Protein AF-A0A932ILB4-F1 (afdb_monomer_lite)

Structure (mmCIF, N/CA/C/O backbone):
data_AF-A0A932ILB4-F1
#
_entry.id   AF-A0A932ILB4-F1
#
loop_
_atom_site.group_PDB
_atom_site.id
_atom_site.type_symbol
_atom_site.label_atom_id
_atom_site.label_alt_id
_atom_site.label_comp_id
_atom_site.label_asym_id
_atom_site.label_entity_id
_atom_site.label_seq_id
_atom_site.pdbx_PDB_ins_code
_atom_site.Cartn_x
_atom_site.Cartn_y
_atom_site.Cartn_z
_atom_site.occupancy
_atom_site.B_iso_or_equiv
_atom_site.auth_seq_id
_atom_site.auth_comp_id
_atom_site.auth_asym_id
_atom_site.auth_atom_id
_atom_site.pdbx_PDB_model_num
ATOM 1 N N . MET A 1 1 ? -17.707 -10.053 23.486 1.00 58.59 1 MET A N 1
ATOM 2 C CA . MET A 1 1 ? -16.332 -9.648 23.891 1.00 58.59 1 MET A CA 1
ATOM 3 C C . MET A 1 1 ? -16.093 -8.266 23.304 1.00 58.59 1 MET A C 1
ATOM 5 O O . MET A 1 1 ? -16.267 -8.145 22.103 1.00 58.59 1 MET A O 1
ATOM 9 N N . GLN A 1 2 ? -15.778 -7.233 24.096 1.00 75.06 2 GLN A N 1
ATOM 10 C CA . GLN A 1 2 ? -15.621 -5.867 23.562 1.00 75.06 2 GLN A CA 1
ATOM 11 C C . GLN A 1 2 ? -14.167 -5.566 23.194 1.00 75.06 2 GLN A C 1
ATOM 13 O O . GLN A 1 2 ? -13.274 -5.670 24.038 1.00 75.06 2 GLN A O 1
ATOM 18 N N . ILE A 1 3 ? -13.929 -5.155 21.947 1.00 77.31 3 ILE A N 1
ATOM 19 C CA . ILE A 1 3 ? -12.613 -4.700 21.489 1.00 77.31 3 ILE A CA 1
ATOM 20 C C . ILE A 1 3 ? -12.513 -3.195 21.742 1.00 77.31 3 ILE A C 1
ATOM 22 O O . ILE A 1 3 ? -13.054 -2.392 20.989 1.00 77.31 3 ILE A O 1
ATOM 26 N N . THR A 1 4 ? -11.805 -2.806 22.803 1.00 78.06 4 THR A N 1
ATOM 27 C CA . THR A 1 4 ? -11.670 -1.397 23.227 1.00 78.06 4 THR A CA 1
ATOM 28 C C . THR A 1 4 ? -10.401 -0.716 22.713 1.00 78.06 4 THR A C 1
ATOM 30 O O . THR A 1 4 ? -10.268 0.504 22.811 1.00 78.06 4 THR A O 1
ATOM 33 N N . ARG A 1 5 ? -9.452 -1.483 22.161 1.00 80.44 5 ARG A N 1
ATOM 34 C CA . ARG A 1 5 ? -8.220 -0.980 21.540 1.00 80.44 5 ARG A CA 1
ATOM 35 C C . ARG A 1 5 ? -7.854 -1.825 20.330 1.00 80.44 5 ARG A C 1
ATOM 37 O O . ARG A 1 5 ? -7.854 -3.048 20.401 1.00 80.44 5 ARG A O 1
ATOM 44 N N . GLY A 1 6 ? -7.480 -1.161 19.244 1.00 85.81 6 GLY A N 1
ATOM 45 C CA . GLY A 1 6 ? -6.985 -1.808 18.037 1.00 85.81 6 GLY A CA 1
ATOM 46 C C . GLY A 1 6 ? -6.820 -0.813 16.895 1.00 85.81 6 GLY A C 1
ATOM 47 O O . GLY A 1 6 ? -7.000 0.396 17.072 1.00 85.81 6 GLY A O 1
ATOM 48 N N . ARG A 1 7 ? -6.464 -1.332 15.722 1.00 87.75 7 ARG A N 1
ATOM 49 C CA . ARG A 1 7 ? -6.347 -0.551 14.490 1.00 87.75 7 ARG A CA 1
ATOM 50 C C . ARG A 1 7 ? -7.125 -1.240 13.381 1.00 87.75 7 ARG A C 1
ATOM 52 O O . ARG A 1 7 ? -7.111 -2.466 13.296 1.00 87.75 7 ARG A O 1
ATOM 59 N N . LEU A 1 8 ? -7.792 -0.447 12.551 1.00 89.06 8 LEU A N 1
ATOM 60 C CA . LEU A 1 8 ? -8.449 -0.935 11.348 1.00 89.06 8 LEU A CA 1
ATOM 61 C C . LEU A 1 8 ? -7.468 -0.807 10.183 1.00 89.06 8 LEU A C 1
ATOM 63 O O . LEU A 1 8 ? -7.068 0.302 9.819 1.00 89.06 8 LEU A O 1
ATOM 67 N N . LEU A 1 9 ? -7.094 -1.947 9.606 1.00 92.31 9 LEU A N 1
ATOM 68 C CA . LEU A 1 9 ? -6.294 -2.007 8.390 1.00 92.31 9 LEU A CA 1
ATOM 69 C C . LEU A 1 9 ? -7.230 -2.196 7.199 1.00 92.31 9 LEU A C 1
ATOM 71 O O . LEU A 1 9 ? -7.781 -3.277 7.006 1.00 92.31 9 LEU A O 1
ATOM 75 N N . ALA A 1 10 ? -7.414 -1.143 6.409 1.00 92.00 10 ALA A N 1
ATOM 76 C CA . ALA A 1 10 ? -8.140 -1.226 5.149 1.00 92.00 10 ALA A CA 1
ATOM 77 C C . ALA A 1 10 ? -7.121 -1.363 4.017 1.00 92.00 10 ALA A C 1
ATOM 79 O O . ALA A 1 10 ? -6.350 -0.440 3.755 1.00 92.00 10 ALA A O 1
ATOM 80 N N . GLN A 1 11 ? -7.092 -2.527 3.371 1.00 94.00 11 GLN A N 1
ATOM 81 C CA . GLN A 1 11 ? -6.132 -2.829 2.316 1.00 94.00 11 GLN A CA 1
ATOM 82 C C . GLN A 1 11 ? -6.837 -2.973 0.972 1.00 94.00 11 GLN A C 1
ATOM 84 O O . GLN A 1 11 ? -7.858 -3.649 0.861 1.00 94.00 11 GLN A O 1
ATOM 89 N N . ARG A 1 12 ? -6.265 -2.353 -0.060 1.00 93.75 12 ARG A N 1
ATOM 90 C CA . ARG A 1 12 ? -6.692 -2.517 -1.445 1.00 93.75 12 ARG A CA 1
ATOM 91 C C . ARG A 1 12 ? -5.504 -2.911 -2.305 1.00 93.75 12 ARG A C 1
ATOM 93 O O . ARG A 1 12 ? -4.441 -2.299 -2.214 1.00 93.75 12 ARG A O 1
ATOM 100 N N . PHE A 1 13 ? -5.719 -3.915 -3.143 1.00 94.44 13 PHE A N 1
ATOM 101 C CA . PHE A 1 13 ? -4.767 -4.343 -4.156 1.00 94.44 13 PHE A CA 1
ATOM 102 C C . PHE A 1 13 ? -5.154 -3.744 -5.502 1.00 94.44 13 PHE A C 1
ATOM 104 O O . PHE A 1 13 ? -6.339 -3.660 -5.838 1.00 94.44 13 PHE A O 1
ATOM 111 N N . PHE A 1 14 ? -4.145 -3.325 -6.248 1.00 94.06 14 PHE A N 1
ATOM 112 C CA . PHE A 1 14 ? -4.259 -2.919 -7.634 1.00 94.06 14 PHE A CA 1
ATOM 113 C C . PHE A 1 14 ? -3.348 -3.820 -8.451 1.00 94.06 14 PHE A C 1
ATOM 115 O O . PHE A 1 14 ? -2.169 -3.974 -8.126 1.00 94.06 14 PHE A O 1
ATOM 122 N N . ASP A 1 15 ? -3.928 -4.415 -9.482 1.00 93.75 15 ASP A N 1
ATOM 123 C CA . ASP A 1 15 ? -3.198 -5.119 -10.522 1.00 93.75 15 ASP A CA 1
ATOM 124 C C . ASP A 1 15 ? -2.683 -4.070 -11.515 1.00 93.75 15 ASP A C 1
ATOM 126 O O . ASP A 1 15 ? -3.466 -3.292 -12.069 1.00 93.75 15 ASP A O 1
ATOM 130 N N . LEU A 1 16 ? -1.363 -3.980 -11.644 1.00 89.50 16 LEU A N 1
ATOM 131 C CA . LEU A 1 16 ? -0.665 -3.076 -12.553 1.00 89.50 16 LEU A CA 1
ATOM 132 C C . LEU A 1 16 ? -0.246 -3.780 -13.852 1.00 89.50 16 LEU A C 1
ATOM 134 O O . LEU A 1 16 ? 0.435 -3.158 -14.666 1.00 89.50 16 LEU A O 1
ATOM 138 N N . ALA A 1 17 ? -0.692 -5.022 -14.062 1.00 79.25 17 ALA A N 1
ATOM 139 C CA . ALA A 1 17 ? -0.294 -5.908 -15.145 1.00 79.25 17 ALA A CA 1
ATOM 140 C C . ALA A 1 17 ? 1.175 -6.353 -15.038 1.00 79.25 17 ALA A C 1
ATOM 142 O O . ALA A 1 17 ? 1.528 -6.977 -14.048 1.00 79.25 17 ALA A O 1
ATOM 143 N N . ASP A 1 18 ? 1.993 -6.120 -16.064 1.00 83.94 18 ASP A N 1
ATOM 144 C CA . ASP A 1 18 ? 3.323 -6.715 -16.252 1.00 83.94 18 ASP A CA 1
ATOM 145 C C . ASP A 1 18 ? 4.281 -6.623 -15.047 1.00 83.94 18 ASP A C 1
ATOM 147 O O . ASP A 1 18 ? 4.089 -5.875 -14.084 1.00 83.94 18 ASP A O 1
ATOM 151 N N . GLU A 1 19 ? 5.386 -7.365 -15.143 1.00 87.56 19 GLU A N 1
ATOM 152 C CA . GLU A 1 19 ? 6.475 -7.268 -14.178 1.00 87.56 19 GLU A CA 1
ATOM 153 C C . GLU A 1 19 ? 6.969 -5.822 -14.011 1.00 87.56 19 GLU A C 1
ATOM 155 O O . GLU A 1 19 ? 7.153 -5.063 -14.968 1.00 87.56 19 GLU A O 1
ATOM 160 N N . VAL A 1 20 ? 7.230 -5.453 -12.761 1.00 88.94 20 VAL A N 1
ATOM 161 C CA . VAL A 1 20 ? 7.686 -4.123 -12.373 1.00 88.94 20 VAL A CA 1
ATOM 162 C C . VAL A 1 20 ? 9.164 -4.171 -12.009 1.00 88.94 20 VAL A C 1
ATOM 164 O O . VAL A 1 20 ? 9.585 -4.873 -11.089 1.00 88.94 20 VAL A O 1
ATOM 167 N N . ASP A 1 21 ? 9.952 -3.336 -12.684 1.00 90.69 21 ASP A N 1
ATOM 168 C CA . ASP A 1 21 ? 11.334 -3.049 -12.305 1.00 90.69 21 ASP A CA 1
ATOM 169 C C . ASP A 1 21 ? 11.361 -2.154 -11.053 1.00 90.69 21 ASP A C 1
ATOM 171 O O . ASP A 1 21 ? 11.136 -0.938 -11.112 1.00 90.69 21 ASP A O 1
ATOM 175 N N . LEU A 1 22 ? 11.614 -2.781 -9.901 1.00 89.50 22 LEU A N 1
ATOM 176 C CA . LEU A 1 22 ? 11.630 -2.108 -8.603 1.00 89.50 22 LEU A CA 1
ATOM 177 C C . LEU A 1 22 ? 12.774 -1.095 -8.469 1.00 89.50 22 LEU A C 1
ATOM 179 O O . LEU A 1 22 ? 12.565 -0.054 -7.846 1.00 89.50 22 LEU A O 1
ATOM 183 N N . ASP A 1 23 ? 13.940 -1.350 -9.067 1.00 90.50 23 ASP A N 1
ATOM 184 C CA . ASP A 1 23 ? 15.092 -0.444 -8.979 1.00 90.50 23 ASP A CA 1
ATOM 185 C C . ASP A 1 23 ? 14.814 0.838 -9.780 1.00 90.50 23 ASP A C 1
ATOM 187 O O . ASP A 1 23 ? 15.073 1.957 -9.325 1.00 90.50 23 ASP A O 1
ATOM 191 N N . ARG A 1 24 ? 14.190 0.696 -10.957 1.00 90.00 24 ARG A N 1
ATOM 192 C CA . ARG A 1 24 ? 13.736 1.839 -11.757 1.00 90.00 24 ARG A CA 1
ATOM 193 C C . ARG A 1 24 ? 12.624 2.625 -11.062 1.00 90.00 24 ARG A C 1
ATOM 195 O O . ARG A 1 24 ? 12.646 3.858 -11.093 1.00 90.00 24 ARG A O 1
ATOM 202 N N . ALA A 1 25 ? 11.660 1.946 -10.440 1.00 89.19 25 ALA A N 1
ATOM 203 C CA . ALA A 1 25 ? 10.599 2.598 -9.674 1.00 89.19 25 ALA A CA 1
ATOM 204 C C . ALA A 1 25 ? 11.165 3.383 -8.476 1.00 89.19 25 ALA A C 1
ATOM 206 O O . ALA A 1 25 ? 10.768 4.526 -8.239 1.00 89.19 25 ALA A O 1
ATOM 207 N N . GLU A 1 26 ? 12.136 2.805 -7.765 1.00 88.25 26 GLU A N 1
ATOM 208 C CA . GLU A 1 26 ? 12.850 3.463 -6.672 1.00 88.25 26 GLU A CA 1
ATOM 209 C C . GLU A 1 26 ? 13.576 4.722 -7.167 1.00 88.25 26 GLU A C 1
ATOM 211 O O . GLU A 1 26 ? 13.396 5.795 -6.586 1.00 88.25 26 GLU A O 1
ATOM 216 N N . ALA A 1 27 ? 14.312 4.641 -8.279 1.00 88.44 27 ALA A N 1
ATOM 217 C CA . ALA A 1 27 ? 14.999 5.791 -8.868 1.00 88.44 27 ALA A CA 1
ATOM 218 C C . ALA A 1 27 ? 14.033 6.926 -9.266 1.00 88.44 27 ALA A C 1
ATOM 220 O O . ALA A 1 27 ? 14.290 8.098 -8.974 1.00 88.44 27 ALA A O 1
ATOM 221 N N . LEU A 1 28 ? 12.892 6.590 -9.883 1.00 87.94 28 LEU A N 1
ATOM 222 C CA . LEU A 1 28 ? 11.861 7.566 -10.252 1.00 87.94 28 LEU A CA 1
ATOM 223 C C . LEU A 1 28 ? 11.279 8.272 -9.022 1.00 87.94 28 LEU A C 1
ATOM 225 O O . LEU A 1 28 ? 11.149 9.497 -9.024 1.00 87.94 28 LEU A O 1
ATOM 229 N N . LEU A 1 29 ? 10.984 7.535 -7.950 1.00 81.06 29 LEU A N 1
ATOM 230 C CA . LEU A 1 29 ? 10.460 8.116 -6.712 1.00 81.06 29 LEU A CA 1
ATOM 231 C C . LEU A 1 29 ? 11.462 9.065 -6.047 1.00 81.06 29 LEU A C 1
ATOM 233 O O . LEU A 1 29 ? 11.078 10.161 -5.636 1.00 81.06 29 LEU A O 1
ATOM 237 N N . HIS A 1 30 ? 12.742 8.688 -6.001 1.00 80.75 30 HIS A N 1
ATOM 238 C CA . HIS A 1 30 ? 13.806 9.541 -5.465 1.00 80.75 30 HIS A CA 1
ATOM 239 C C . HIS A 1 30 ? 13.986 10.835 -6.273 1.00 80.75 30 HIS A C 1
ATOM 241 O O . HIS A 1 30 ? 14.331 11.870 -5.704 1.00 80.75 30 HIS A O 1
ATOM 247 N N . SER A 1 31 ? 13.718 10.801 -7.582 1.00 78.56 31 SER A N 1
ATOM 248 C CA . SER A 1 31 ? 13.778 11.989 -8.443 1.00 78.56 31 SER A CA 1
ATOM 249 C C . SER A 1 31 ? 12.567 12.925 -8.298 1.00 78.56 31 SER A C 1
ATOM 251 O O . SER A 1 31 ? 12.664 14.107 -8.627 1.00 78.56 31 SER A O 1
ATOM 253 N N . ALA A 1 32 ? 11.430 12.421 -7.799 1.00 67.88 32 ALA A N 1
ATOM 254 C CA . ALA A 1 32 ? 10.141 13.101 -7.884 1.00 67.88 32 ALA A CA 1
ATOM 255 C C . ALA A 1 32 ? 9.727 13.922 -6.644 1.00 67.88 32 ALA A C 1
ATOM 257 O O . ALA A 1 32 ? 8.908 14.826 -6.811 1.00 67.88 32 ALA A O 1
ATOM 258 N N . SER A 1 33 ? 10.203 13.664 -5.410 1.00 50.50 33 SER A N 1
ATOM 259 C CA . SER A 1 33 ? 9.762 14.423 -4.209 1.00 50.50 33 SER A CA 1
ATOM 260 C C . SER A 1 33 ? 10.613 14.264 -2.926 1.00 50.50 33 SER A C 1
ATOM 262 O O . SER A 1 33 ? 11.250 13.244 -2.695 1.00 50.50 33 SER A O 1
ATOM 264 N N . ARG A 1 34 ? 10.550 15.312 -2.074 1.00 49.66 34 ARG A N 1
ATOM 265 C CA . ARG A 1 34 ? 11.079 15.507 -0.691 1.00 49.66 34 ARG A CA 1
ATOM 266 C C . ARG A 1 34 ? 10.828 14.320 0.276 1.00 49.66 34 ARG A C 1
ATOM 268 O O . ARG A 1 34 ? 9.910 13.542 0.045 1.00 49.66 34 ARG A O 1
ATOM 275 N N . PRO A 1 35 ? 11.596 14.192 1.385 1.00 45.34 35 PRO A N 1
ATOM 276 C CA . PRO A 1 35 ? 12.042 12.909 1.931 1.00 45.34 35 PRO A CA 1
ATOM 277 C C . PRO A 1 35 ? 10.895 12.046 2.468 1.00 45.34 35 PRO A C 1
ATOM 279 O O . PRO A 1 35 ? 10.448 12.221 3.602 1.00 45.34 35 PRO A O 1
ATOM 282 N N . SER A 1 36 ? 10.464 11.060 1.683 1.00 50.09 36 SER A N 1
ATOM 283 C CA . SER A 1 36 ? 9.770 9.888 2.208 1.00 50.09 36 SER A CA 1
ATOM 284 C C . SER A 1 36 ? 10.810 8.921 2.770 1.00 50.09 36 SER A C 1
ATOM 286 O O . SER A 1 36 ? 11.763 8.556 2.084 1.00 50.09 36 SER A O 1
ATOM 288 N N . ARG A 1 37 ? 10.663 8.514 4.035 1.00 51.88 37 ARG A N 1
ATOM 289 C CA . ARG A 1 37 ? 11.531 7.486 4.621 1.00 51.88 37 ARG A CA 1
ATOM 290 C C . ARG A 1 37 ? 11.159 6.129 4.033 1.00 51.88 37 ARG A C 1
ATOM 292 O O . ARG A 1 37 ? 10.076 5.619 4.306 1.00 51.88 37 ARG A O 1
ATOM 299 N N . PHE A 1 38 ? 12.073 5.569 3.252 1.00 53.59 38 PHE A N 1
ATOM 300 C CA . PHE A 1 38 ? 12.020 4.192 2.783 1.00 53.59 38 PHE A CA 1
ATOM 301 C C . PHE A 1 38 ? 12.604 3.265 3.850 1.00 53.59 38 PHE A C 1
ATOM 303 O O . PHE A 1 38 ? 13.644 3.557 4.443 1.00 53.59 38 PHE A O 1
ATOM 310 N N . VAL A 1 39 ? 11.951 2.130 4.081 1.00 57.66 39 VAL A N 1
ATOM 311 C CA . VAL A 1 39 ? 12.522 1.006 4.826 1.00 57.66 39 VAL A CA 1
ATOM 312 C C . VAL A 1 39 ? 12.247 -0.240 3.998 1.00 57.66 39 VAL A C 1
ATOM 314 O O . VAL A 1 39 ? 11.093 -0.573 3.753 1.00 57.66 39 VAL A O 1
ATOM 317 N N . ARG A 1 40 ? 13.295 -0.949 3.562 1.00 55.75 40 ARG A N 1
ATOM 318 C CA . ARG A 1 40 ? 13.128 -2.319 3.061 1.00 55.75 40 ARG A CA 1
ATOM 319 C C . ARG A 1 40 ? 12.638 -3.167 4.230 1.00 55.75 40 ARG A C 1
ATOM 321 O O . ARG A 1 40 ? 13.410 -3.453 5.148 1.00 55.75 40 ARG A O 1
ATOM 328 N N . ALA A 1 41 ? 11.361 -3.538 4.234 1.00 53.25 41 ALA A N 1
ATOM 329 C CA . ALA A 1 41 ? 10.845 -4.440 5.247 1.00 53.25 41 ALA A CA 1
ATOM 330 C C . ALA A 1 41 ? 11.533 -5.802 5.112 1.00 53.25 41 ALA A C 1
ATOM 332 O O . ALA A 1 41 ? 11.518 -6.439 4.060 1.00 53.25 41 ALA A O 1
ATOM 333 N N . ALA A 1 42 ? 12.134 -6.263 6.200 1.00 58.03 42 ALA A N 1
ATOM 334 C CA . ALA A 1 42 ? 12.636 -7.621 6.322 1.00 58.03 42 ALA A CA 1
ATOM 335 C C . ALA A 1 42 ? 12.136 -8.212 7.643 1.00 58.03 42 ALA A C 1
ATOM 337 O O . ALA A 1 42 ? 12.110 -7.488 8.640 1.00 58.03 42 ALA A O 1
ATOM 338 N N . ARG A 1 43 ? 11.846 -9.532 7.671 1.00 50.25 43 ARG A N 1
ATOM 339 C CA . ARG A 1 43 ? 12.643 -10.502 8.474 1.00 50.25 43 ARG A CA 1
ATOM 340 C C . ARG A 1 43 ? 12.117 -11.946 8.638 1.00 50.25 43 ARG A C 1
ATOM 342 O O . ARG A 1 43 ? 12.861 -12.722 9.222 1.00 50.25 43 ARG A O 1
ATOM 349 N N . GLN A 1 44 ? 10.953 -12.380 8.130 1.00 56.22 44 GLN A N 1
ATOM 350 C CA . GLN A 1 44 ? 10.493 -13.779 8.372 1.00 56.22 44 GLN A CA 1
ATOM 351 C C . GLN A 1 44 ? 9.993 -14.584 7.159 1.00 56.22 44 GLN A C 1
ATOM 353 O O . GLN A 1 44 ? 9.872 -15.800 7.257 1.00 56.22 44 GLN A O 1
ATOM 358 N N . ILE A 1 45 ? 9.799 -13.957 5.998 1.00 55.91 45 ILE A N 1
ATOM 359 C CA . ILE A 1 45 ? 9.490 -14.644 4.735 1.00 55.91 45 ILE A CA 1
ATOM 360 C C . ILE A 1 45 ? 10.629 -14.314 3.771 1.00 55.91 45 ILE A C 1
ATOM 362 O O . ILE A 1 45 ? 10.903 -13.138 3.529 1.00 55.91 45 ILE A O 1
ATOM 366 N N . ARG A 1 46 ? 11.340 -15.330 3.257 1.00 56.16 46 ARG A N 1
ATOM 367 C CA . ARG A 1 46 ? 12.361 -15.126 2.217 1.00 56.16 46 ARG A CA 1
ATOM 368 C C . ARG A 1 46 ? 11.657 -14.829 0.897 1.00 56.16 46 ARG A C 1
ATOM 370 O O . ARG A 1 46 ? 11.398 -15.734 0.114 1.00 56.16 46 ARG A O 1
ATOM 377 N N . MET A 1 47 ? 11.331 -13.563 0.672 1.00 63.41 47 MET A N 1
ATOM 378 C CA . MET A 1 47 ? 10.970 -13.081 -0.657 1.00 63.41 47 MET A CA 1
ATOM 379 C C . MET A 1 47 ? 12.264 -12.811 -1.445 1.00 63.41 47 MET A C 1
ATOM 381 O O . MET A 1 47 ? 13.166 -12.182 -0.885 1.00 63.41 47 MET A O 1
ATOM 385 N N . PRO A 1 48 ? 12.389 -13.284 -2.701 1.00 68.50 48 PRO A N 1
ATOM 386 C CA . PRO A 1 48 ? 13.584 -13.070 -3.525 1.00 68.50 48 PRO A CA 1
ATOM 387 C C . PRO A 1 48 ? 13.911 -11.586 -3.715 1.00 68.50 48 PRO A C 1
ATOM 389 O O . PRO A 1 48 ? 15.074 -11.193 -3.634 1.00 68.50 48 PRO A O 1
ATOM 392 N N . ARG A 1 49 ? 12.875 -1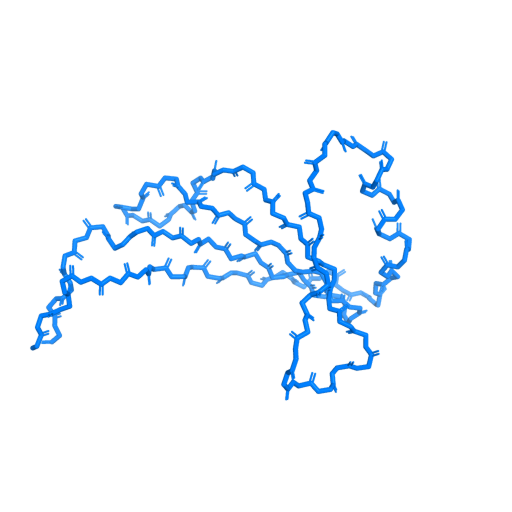0.759 -3.898 1.00 78.56 49 ARG A N 1
ATOM 393 C CA . ARG A 1 49 ? 12.951 -9.299 -3.872 1.00 78.56 49 ARG A CA 1
ATOM 394 C C . ARG A 1 49 ? 11.879 -8.763 -2.922 1.00 78.56 49 ARG A C 1
ATOM 396 O O . ARG A 1 49 ? 10.701 -9.051 -3.122 1.00 78.56 49 ARG A O 1
ATOM 403 N N . PRO A 1 50 ? 12.250 -8.044 -1.851 1.00 83.56 50 PRO A N 1
ATOM 404 C CA . PRO A 1 50 ? 11.263 -7.395 -1.000 1.00 83.56 50 PRO A CA 1
ATOM 405 C C . PRO A 1 50 ? 10.544 -6.290 -1.790 1.00 83.56 50 PRO A C 1
ATOM 407 O O . PRO A 1 50 ? 11.173 -5.656 -2.641 1.00 83.56 50 PRO A O 1
ATOM 410 N N . PRO A 1 51 ? 9.257 -6.028 -1.506 1.00 89.69 51 PRO A N 1
ATOM 411 C CA . PRO A 1 51 ? 8.534 -4.954 -2.167 1.00 89.69 51 PRO A CA 1
ATOM 412 C C . PRO A 1 51 ? 9.147 -3.593 -1.838 1.00 89.69 51 PRO A C 1
ATOM 414 O O . PRO A 1 51 ? 9.700 -3.380 -0.753 1.00 89.69 51 PRO A O 1
ATOM 417 N N . LEU A 1 52 ? 8.984 -2.651 -2.759 1.00 90.62 52 LEU A N 1
ATOM 418 C CA . LEU A 1 52 ? 9.297 -1.253 -2.510 1.00 90.62 52 LEU A CA 1
ATOM 419 C C . LEU A 1 52 ? 8.19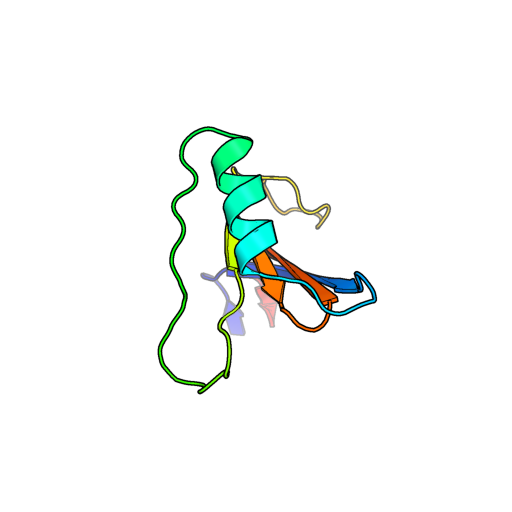6 -0.647 -1.631 1.00 90.62 52 LEU A C 1
ATOM 421 O O . LEU A 1 52 ? 7.020 -0.677 -1.997 1.00 90.62 52 LEU A O 1
ATOM 425 N N . GLU A 1 53 ? 8.566 -0.117 -0.464 1.00 91.62 53 GLU A N 1
ATOM 426 C CA . GLU A 1 53 ? 7.621 0.454 0.502 1.00 91.62 53 GLU A CA 1
ATOM 427 C C . GLU A 1 53 ? 7.672 1.982 0.519 1.00 91.62 53 GLU A C 1
ATOM 429 O O . GLU A 1 53 ? 8.735 2.575 0.685 1.00 91.62 53 GLU A O 1
ATOM 434 N N . LEU A 1 54 ? 6.510 2.625 0.433 1.00 89.38 54 LEU A N 1
ATOM 435 C CA . LEU A 1 54 ? 6.361 4.072 0.513 1.00 89.38 54 LEU A CA 1
ATOM 436 C C . LEU A 1 54 ? 5.304 4.434 1.555 1.00 89.38 54 LEU A 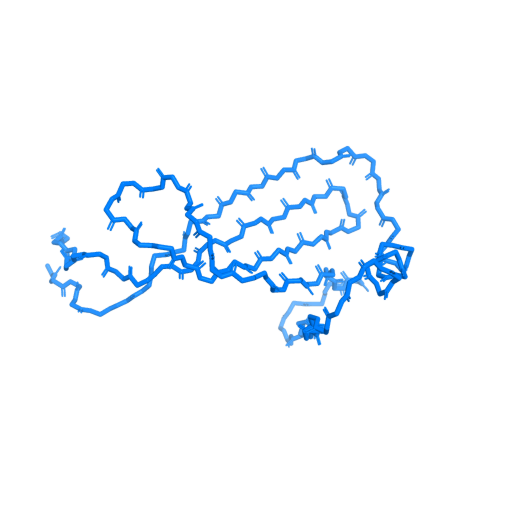C 1
ATOM 438 O O . LEU A 1 54 ? 4.159 3.992 1.475 1.00 89.38 54 LEU A O 1
ATOM 442 N N . THR A 1 55 ? 5.669 5.288 2.511 1.00 90.50 55 THR A N 1
ATOM 443 C CA . THR A 1 55 ? 4.697 5.894 3.430 1.00 90.50 55 THR A CA 1
ATOM 444 C C . THR A 1 55 ? 4.254 7.243 2.883 1.00 90.50 55 THR A C 1
ATOM 446 O O . THR A 1 55 ? 5.087 8.102 2.589 1.00 90.50 55 THR A O 1
ATOM 449 N N . LEU A 1 56 ? 2.944 7.443 2.765 1.00 88.38 56 LEU A N 1
ATOM 450 C CA . LEU A 1 56 ? 2.356 8.720 2.371 1.00 88.38 56 LEU A CA 1
ATOM 451 C C . LEU A 1 56 ? 1.812 9.459 3.605 1.00 88.38 56 LEU A C 1
ATOM 453 O O . LEU A 1 56 ? 1.462 8.817 4.602 1.00 88.38 56 LEU A O 1
ATOM 457 N N . PRO A 1 57 ? 1.682 10.799 3.543 1.00 88.19 57 PRO A N 1
ATOM 458 C CA . PRO A 1 57 ? 0.952 11.558 4.554 1.00 88.19 57 PRO A CA 1
ATOM 459 C C . PRO A 1 57 ? -0.471 11.013 4.755 1.00 88.19 57 PRO A C 1
ATOM 461 O O . PRO A 1 57 ? -1.014 10.417 3.819 1.00 88.19 57 PRO A O 1
ATOM 464 N N . PRO A 1 58 ? -1.099 11.239 5.924 1.00 90.75 58 PRO A N 1
ATOM 465 C CA . PRO A 1 58 ? -2.428 10.714 6.201 1.00 90.75 58 PRO A CA 1
ATOM 466 C C . PRO A 1 58 ? -3.465 11.083 5.134 1.00 90.75 58 PRO A C 1
ATOM 468 O O . PRO A 1 58 ? -3.550 12.236 4.706 1.00 90.75 58 PRO A O 1
ATOM 471 N N . ARG A 1 59 ? -4.260 10.100 4.697 1.00 91.44 59 ARG A N 1
ATOM 472 C CA . ARG A 1 59 ? -5.291 10.261 3.654 1.00 91.44 59 ARG A CA 1
ATOM 473 C C . ARG A 1 59 ? -6.598 9.608 4.090 1.00 91.44 59 ARG A C 1
ATOM 475 O O . ARG A 1 59 ? -6.613 8.712 4.935 1.00 91.44 59 ARG A O 1
ATOM 482 N N . THR A 1 60 ? -7.704 10.053 3.504 1.00 91.69 60 THR A N 1
ATOM 483 C CA . THR A 1 60 ? -9.009 9.407 3.670 1.00 91.69 60 THR A CA 1
ATOM 484 C C . THR A 1 60 ? -9.059 8.116 2.848 1.00 91.69 60 THR A C 1
ATOM 486 O O . THR A 1 60 ? -8.592 8.078 1.712 1.00 91.69 60 THR A O 1
ATOM 489 N N . SER A 1 61 ? -9.610 7.048 3.428 1.00 89.12 61 SER A N 1
ATOM 490 C CA . SER A 1 61 ? -9.738 5.733 2.775 1.00 89.12 61 SER A CA 1
ATOM 491 C C . SER A 1 61 ? -11.094 5.510 2.107 1.00 89.12 61 SER A C 1
ATOM 493 O O . SER A 1 61 ? -11.272 4.532 1.387 1.00 89.12 61 SER A O 1
ATOM 495 N N . GLY A 1 62 ? -12.067 6.387 2.377 1.00 87.50 62 GLY A N 1
ATOM 496 C CA . GLY A 1 62 ? -13.466 6.183 2.000 1.00 87.50 62 GLY A CA 1
ATOM 497 C C . GLY A 1 62 ? -14.211 5.190 2.899 1.00 87.50 62 GLY A C 1
ATOM 498 O O . GLY A 1 62 ? -15.406 4.990 2.702 1.00 87.50 62 GLY A O 1
ATOM 499 N N . VAL A 1 63 ? -13.547 4.597 3.900 1.00 86.00 63 VAL A N 1
ATOM 500 C CA . VAL A 1 63 ? -14.216 3.771 4.911 1.00 86.00 63 VAL A CA 1
ATOM 501 C C . VAL A 1 63 ? -15.043 4.684 5.826 1.00 86.00 63 VAL A C 1
ATOM 503 O O . VAL A 1 63 ? -14.484 5.627 6.399 1.00 86.00 63 VAL A O 1
ATOM 506 N N . PRO A 1 64 ? -16.360 4.444 5.978 1.00 85.81 64 PRO A N 1
ATOM 507 C CA . PRO A 1 64 ? -17.205 5.255 6.846 1.00 85.81 64 PRO A CA 1
ATOM 508 C C . PRO A 1 64 ? -16.675 5.298 8.279 1.00 85.81 64 PRO A C 1
ATOM 510 O O . PRO A 1 64 ? -16.160 4.305 8.784 1.00 85.81 64 PRO A O 1
ATOM 513 N N . GLN A 1 65 ? -16.834 6.447 8.939 1.00 85.75 65 GLN A N 1
ATOM 514 C CA . GLN A 1 65 ? -16.460 6.669 10.346 1.00 85.75 65 GLN A CA 1
ATOM 515 C C . GLN A 1 65 ? -14.949 6.607 10.640 1.00 85.75 65 GLN A C 1
ATOM 517 O O . GLN A 1 65 ? -14.542 6.882 11.765 1.00 85.75 65 GLN A O 1
ATOM 522 N N . CYS A 1 66 ? -14.095 6.337 9.650 1.00 87.50 66 CYS A N 1
ATOM 523 C CA . CYS A 1 66 ? -12.646 6.386 9.810 1.00 87.50 66 CYS A CA 1
ATOM 524 C C . CYS A 1 66 ? -12.087 7.777 9.478 1.00 87.50 66 CYS A C 1
ATOM 526 O O . CYS A 1 66 ? -12.247 8.285 8.368 1.00 87.50 66 CYS A O 1
ATOM 528 N N . ALA A 1 67 ? -11.365 8.377 10.430 1.00 87.75 67 ALA A N 1
ATOM 529 C CA . ALA A 1 67 ? -10.560 9.573 10.178 1.00 87.75 67 ALA A CA 1
ATOM 530 C C . ALA A 1 67 ? -9.416 9.279 9.189 1.00 87.75 67 ALA A C 1
ATOM 532 O O . ALA A 1 67 ? -9.077 8.118 8.953 1.00 87.75 67 ALA A O 1
ATOM 533 N N . ALA A 1 68 ? -8.781 10.318 8.636 1.00 90.62 68 ALA A N 1
ATOM 534 C CA . ALA A 1 68 ? -7.593 10.139 7.801 1.00 90.62 68 ALA A CA 1
ATOM 535 C C . ALA A 1 68 ? -6.525 9.317 8.546 1.00 90.62 68 ALA A C 1
ATOM 537 O O . ALA A 1 68 ? -6.220 9.584 9.708 1.00 90.62 68 ALA A O 1
ATOM 538 N N . GLY A 1 69 ? -5.997 8.293 7.881 1.00 89.88 69 GLY A N 1
ATOM 539 C CA . GLY A 1 69 ? -5.047 7.343 8.459 1.00 89.88 69 GLY A CA 1
ATOM 540 C C . GLY A 1 69 ? -3.719 7.367 7.722 1.00 89.88 69 GLY A C 1
ATOM 541 O O . GLY A 1 69 ? -3.652 7.814 6.576 1.00 89.88 69 GLY A O 1
ATOM 542 N N . GLU A 1 70 ? -2.668 6.875 8.376 1.00 92.50 70 GLU A N 1
ATOM 543 C CA . GLU A 1 70 ? -1.369 6.645 7.736 1.00 92.50 70 GLU A CA 1
ATOM 544 C C . GLU A 1 70 ? -1.539 5.679 6.563 1.00 92.50 70 GLU A C 1
ATOM 546 O O . GLU A 1 70 ? -2.279 4.695 6.670 1.00 92.50 70 GLU A O 1
ATOM 551 N N . VAL A 1 71 ? -0.859 5.957 5.452 1.00 94.31 71 VAL A N 1
ATOM 552 C CA . VAL A 1 71 ? -0.951 5.126 4.252 1.00 94.31 71 VAL A CA 1
ATOM 553 C C . VAL A 1 71 ? 0.398 4.510 3.958 1.00 94.31 71 VAL A C 1
ATOM 555 O O . VAL A 1 71 ? 1.388 5.219 3.780 1.00 94.31 71 VAL A O 1
ATOM 558 N N . LEU A 1 72 ? 0.409 3.188 3.867 1.00 94.44 72 LEU A N 1
ATOM 559 C CA . LEU A 1 72 ? 1.555 2.406 3.449 1.00 94.44 72 LEU A CA 1
ATOM 560 C C . LEU A 1 72 ? 1.267 1.788 2.087 1.00 94.44 72 LEU A C 1
ATOM 562 O O . LEU A 1 72 ? 0.297 1.050 1.917 1.00 94.44 72 LEU A O 1
ATOM 566 N N . VAL A 1 73 ? 2.124 2.093 1.127 1.00 93.75 73 VAL A N 1
ATOM 567 C CA . VAL A 1 73 ? 2.071 1.573 -0.232 1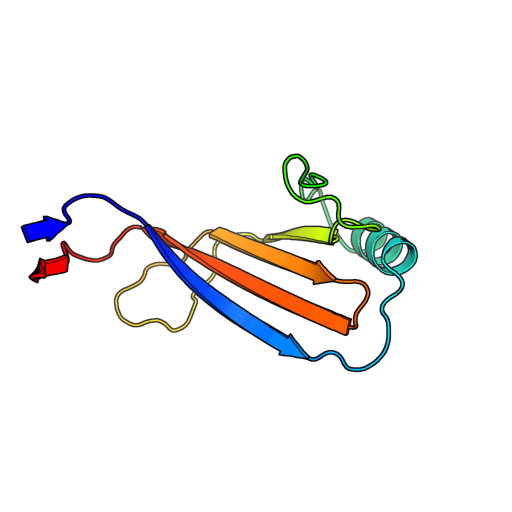.00 93.75 73 VAL A CA 1
ATOM 568 C C . VAL A 1 73 ? 3.204 0.574 -0.407 1.00 93.75 73 VAL A C 1
ATOM 570 O O . VAL A 1 73 ? 4.341 0.865 -0.045 1.00 93.75 73 VAL A O 1
ATOM 573 N N . ARG A 1 74 ? 2.897 -0.601 -0.952 1.00 93.62 74 ARG A N 1
ATOM 574 C CA . ARG A 1 74 ? 3.869 -1.637 -1.306 1.00 93.62 74 ARG A CA 1
ATOM 575 C C . ARG A 1 74 ? 3.751 -1.954 -2.783 1.00 93.62 74 ARG A C 1
ATOM 577 O O . ARG A 1 74 ? 2.666 -2.317 -3.228 1.00 93.62 74 ARG A O 1
ATOM 584 N N . LEU A 1 75 ? 4.849 -1.827 -3.511 1.00 92.69 75 LEU A N 1
ATOM 585 C CA . LEU A 1 75 ? 4.952 -2.204 -4.914 1.00 92.69 75 LEU A CA 1
ATOM 586 C C . LEU A 1 75 ? 5.757 -3.496 -5.023 1.00 92.69 75 LEU A C 1
ATOM 588 O O . LEU A 1 75 ? 6.876 -3.579 -4.516 1.00 92.69 75 LEU A O 1
ATOM 592 N N . TYR A 1 76 ? 5.167 -4.495 -5.661 1.00 91.69 76 TYR A N 1
ATOM 593 C CA . TYR A 1 76 ? 5.763 -5.804 -5.889 1.00 91.69 76 TYR A CA 1
ATOM 594 C C . TYR A 1 76 ? 6.246 -5.907 -7.336 1.00 91.69 76 TYR A C 1
ATOM 596 O O . TYR A 1 76 ? 5.651 -5.315 -8.235 1.00 91.69 76 TYR A O 1
ATOM 604 N N . ASP A 1 77 ? 7.306 -6.681 -7.557 1.00 90.75 77 ASP A N 1
ATOM 605 C CA . ASP A 1 77 ? 7.878 -6.934 -8.885 1.00 90.75 77 ASP A CA 1
ATOM 606 C C . ASP A 1 77 ? 6.950 -7.748 -9.794 1.00 90.75 77 ASP A C 1
ATOM 608 O O . ASP A 1 77 ? 7.054 -7.659 -11.008 1.00 90.75 77 ASP A O 1
ATOM 612 N N . VAL A 1 78 ? 5.985 -8.467 -9.223 1.00 90.81 78 VAL A N 1
ATOM 613 C CA . VAL A 1 78 ? 4.927 -9.189 -9.952 1.00 90.81 78 VAL A CA 1
ATOM 614 C C . VAL A 1 78 ? 3.780 -8.295 -10.448 1.00 90.81 78 VAL A C 1
ATOM 616 O O . VAL A 1 78 ? 2.684 -8.794 -10.679 1.00 90.81 78 VAL A O 1
ATOM 619 N N . GLY A 1 79 ? 3.978 -6.976 -10.534 1.00 91.62 79 GLY A N 1
ATOM 620 C CA . GLY A 1 79 ? 2.949 -6.078 -11.068 1.00 91.62 79 GLY A CA 1
ATOM 621 C C . GLY A 1 79 ? 1.794 -5.793 -10.113 1.00 91.62 79 GLY A C 1
ATOM 622 O O . GLY A 1 79 ? 0.691 -5.472 -10.538 1.00 91.62 79 GLY A O 1
ATOM 623 N N . VAL A 1 80 ? 2.017 -5.878 -8.800 1.00 94.25 80 VAL A N 1
ATOM 624 C CA . VAL A 1 80 ? 0.971 -5.622 -7.797 1.00 94.25 80 VAL A CA 1
ATOM 625 C C . VAL A 1 80 ? 1.317 -4.406 -6.952 1.00 94.25 80 VAL A C 1
ATOM 627 O O . VAL A 1 80 ? 2.438 -4.261 -6.467 1.00 94.25 80 VAL A O 1
ATOM 630 N N . LEU A 1 81 ? 0.321 -3.558 -6.701 1.00 94.75 81 LEU A N 1
ATOM 631 C CA . LEU A 1 81 ? 0.390 -2.472 -5.730 1.00 94.75 81 LEU A CA 1
ATOM 632 C C . LEU A 1 81 ? -0.590 -2.736 -4.589 1.00 94.75 81 LEU A C 1
ATOM 634 O O . LEU A 1 81 ? -1.799 -2.807 -4.799 1.00 94.75 81 LEU A O 1
ATOM 638 N N . ALA A 1 82 ? -0.090 -2.827 -3.364 1.00 95.25 82 ALA A N 1
ATOM 639 C CA . ALA A 1 82 ? -0.924 -2.894 -2.173 1.00 95.25 82 ALA A CA 1
ATOM 640 C C . ALA A 1 82 ? -0.919 -1.545 -1.453 1.00 95.25 82 ALA A C 1
ATOM 642 O O . ALA A 1 82 ? 0.121 -1.075 -0.998 1.00 95.25 82 ALA A O 1
ATOM 643 N N . VAL A 1 83 ? -2.094 -0.941 -1.301 1.00 95.31 83 VAL A N 1
ATOM 644 C CA . VAL A 1 83 ? -2.296 0.288 -0.527 1.00 95.31 83 VAL A CA 1
ATOM 645 C C . VAL A 1 83 ? -3.003 -0.081 0.766 1.00 95.31 83 VAL A C 1
ATOM 647 O O . VAL A 1 83 ? -4.098 -0.637 0.746 1.00 95.31 83 VAL A O 1
ATOM 650 N N . THR A 1 84 ? -2.371 0.217 1.895 1.00 95.81 84 THR A N 1
ATOM 651 C CA . THR A 1 84 ? -2.894 -0.070 3.231 1.00 95.81 84 THR A CA 1
ATOM 652 C C . THR A 1 84 ? -3.132 1.233 3.967 1.00 95.81 84 THR A C 1
ATOM 654 O O . THR A 1 84 ? -2.197 2.001 4.181 1.00 95.81 84 THR A O 1
ATOM 657 N N . PHE A 1 85 ? -4.369 1.460 4.390 1.00 95.06 85 PHE A N 1
ATOM 658 C CA . PHE A 1 85 ? -4.725 2.534 5.303 1.00 95.06 85 PHE A CA 1
ATOM 659 C C . PHE A 1 85 ? -4.759 1.995 6.724 1.00 95.06 85 PHE A C 1
ATOM 661 O O . PHE A 1 85 ? -5.389 0.971 6.996 1.00 95.06 85 PHE A O 1
ATOM 668 N N . ASN A 1 86 ? -4.088 2.698 7.628 1.00 93.06 86 ASN A N 1
ATOM 669 C CA . ASN A 1 86 ? -3.980 2.319 9.022 1.00 93.06 86 ASN A CA 1
ATOM 670 C C . ASN A 1 86 ? -4.731 3.310 9.917 1.00 93.06 86 ASN A C 1
ATOM 672 O O . ASN A 1 86 ? -4.173 4.321 10.358 1.00 93.06 86 ASN A O 1
ATOM 676 N N . HIS A 1 87 ? -5.994 3.003 10.205 1.00 89.44 87 HIS A N 1
ATOM 677 C CA . HIS A 1 87 ? -6.862 3.852 11.015 1.00 89.44 87 HIS A CA 1
ATOM 678 C C . HIS A 1 87 ? -6.848 3.440 12.491 1.00 89.44 87 HIS A C 1
ATOM 680 O O . HIS A 1 87 ? -6.766 2.247 12.803 1.00 89.44 87 HIS A O 1
ATOM 686 N N . PRO A 1 88 ? -6.984 4.397 13.426 1.00 85.44 88 PRO A N 1
ATOM 687 C CA . PRO A 1 88 ? -7.446 4.053 14.766 1.00 85.44 88 PRO A CA 1
ATOM 688 C C . PRO A 1 88 ? -8.838 3.405 14.681 1.00 85.44 88 PRO A C 1
ATOM 690 O O . PRO A 1 88 ? -9.607 3.716 13.767 1.00 85.44 88 PRO A O 1
ATOM 693 N N . LEU A 1 89 ? -9.168 2.509 15.620 1.00 85.06 89 LEU A N 1
ATOM 694 C CA . LEU A 1 89 ? -10.537 1.996 15.729 1.00 85.06 89 LEU A CA 1
ATOM 695 C C . LEU A 1 89 ? -11.502 3.185 15.923 1.00 85.06 89 LEU A C 1
ATOM 697 O O . LEU A 1 89 ? -11.294 3.960 16.860 1.00 85.06 89 LEU A O 1
ATOM 701 N N . PRO A 1 90 ? -12.523 3.357 15.065 1.00 78.06 90 PRO A N 1
ATOM 702 C CA . PRO A 1 90 ? -13.415 4.513 15.143 1.00 78.06 90 PRO A CA 1
ATOM 703 C C . PRO A 1 90 ? -14.393 4.425 16.323 1.00 78.06 90 PRO A C 1
ATOM 705 O O . PRO A 1 90 ? -14.737 5.445 16.913 1.00 78.06 90 PRO A O 1
ATOM 708 N N . VAL A 1 91 ? -14.793 3.208 16.699 1.00 78.88 91 VAL A N 1
ATOM 709 C CA . VAL A 1 91 ? -15.608 2.877 17.877 1.00 78.88 91 VAL A CA 1
ATOM 710 C C . VAL A 1 91 ? -15.199 1.494 18.397 1.00 78.88 91 VAL A C 1
ATOM 712 O O . VAL A 1 91 ? -14.665 0.708 17.608 1.00 78.88 91 VAL A O 1
ATOM 715 N N . P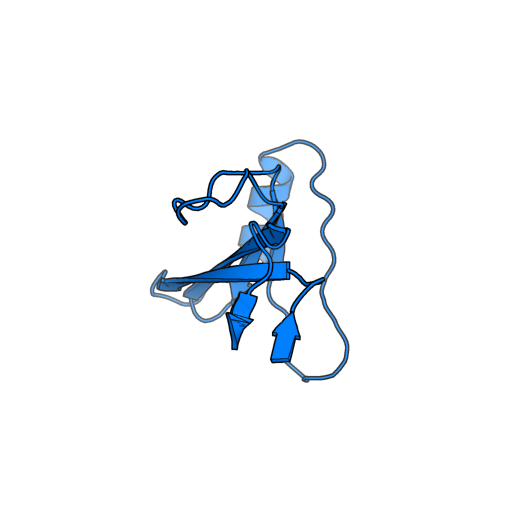RO A 1 92 ? -15.425 1.167 19.685 1.00 72.25 92 PRO A N 1
ATOM 716 C CA . PRO A 1 92 ? -15.291 -0.202 20.169 1.00 72.25 92 PRO A CA 1
ATOM 717 C C . PRO A 1 92 ? -16.150 -1.156 19.331 1.00 72.25 92 PRO A C 1
ATOM 719 O O . PRO A 1 92 ? -17.307 -0.853 19.048 1.00 72.25 92 PRO A O 1
ATOM 722 N N . LEU A 1 93 ? -15.577 -2.285 18.913 1.00 70.56 93 LEU A N 1
ATOM 723 C CA . LEU A 1 93 ? -16.318 -3.309 18.176 1.00 70.56 93 LEU A CA 1
ATOM 724 C C . LEU A 1 93 ? -16.923 -4.292 19.181 1.00 70.56 93 LEU A C 1
ATOM 726 O O . LEU A 1 93 ? -16.191 -4.906 19.968 1.00 70.56 93 LEU A O 1
ATOM 730 N N . ASP A 1 94 ? -18.244 -4.432 19.142 1.00 65.00 94 ASP A N 1
ATOM 731 C CA . ASP A 1 94 ? -18.959 -5.503 19.826 1.00 65.00 94 ASP A CA 1
ATOM 732 C C . ASP A 1 94 ? -18.890 -6.759 18.947 1.00 65.00 94 ASP A C 1
ATOM 734 O O . ASP A 1 94 ? -19.280 -6.727 17.779 1.00 65.00 94 ASP A O 1
ATOM 738 N N . GLY A 1 9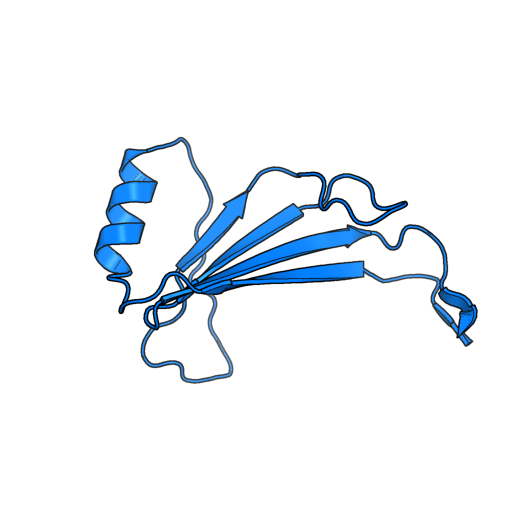5 ? -18.303 -7.831 19.486 1.00 57.06 95 GLY A N 1
ATOM 739 C CA . GLY A 1 95 ? -18.235 -9.147 18.840 1.00 57.06 95 GLY A CA 1
ATOM 740 C C . GLY A 1 95 ? -19.426 -10.027 19.163 1.00 57.06 95 GLY A C 1
ATOM 741 O O . GLY A 1 95 ? -19.882 -9.955 20.331 1.00 57.06 95 GLY A O 1
#

Foldseek 3Di:
DKAAWDKDKDKDKDQQPAFDDQVVVVVVVVVPDDDFDWDQDDDDDPDVDGWTKTKDDFDDPPPPLFDGFIWIWTHDRRRMIMIIGITTDSGIDDD

Radius of gyration: 15.73 Å; chains: 1; bounding box: 34×31×40 Å

Sequence (95 aa):
MQITRGRLLAQRFFDLADEVDLDRAEALLHSASRPSRFVRAARQIRMPRPPLELTLPPRTSGVPQCAAGEVLVRLYDVGVLAVTFNHPLPVPLDG

Secondary structure (DSSP, 8-state):
-EE-S-EEEEEEEEE--S---HHHHHHHHHHHSS--------SSS--SSPPEEEEEEEE--S-TTPPPEEEEEEEETTTEEEEEEEEEPSSPEE-

pLDDT: mean 81.48, std 14.27, range [45.34, 95.81]